Protein AF-A0A2N1J0C0-F1 (afdb_monomer_lite)

InterPro domains:
  IPR017039 Virulence factor BrkB [PF03631] (23-134)
  IPR017039 Virulence factor BrkB [PTHR30213] (8-133)

Radius of gyration: 23.43 Å; chains: 1; bounding box: 57×23×68 Å

Secondary structure (DSSP, 8-state):
-----HHHHHHHHHHHHHHHHHHSTHHHHHHHHHHHHHHHHHHHHHHHHHHHHT-HHHHHHHHHHHHHHHHHH-TT--HHHHHHHHHHHHHHGGGHHHHHHHHHHHHHHHHHHHHHHHHHHTTPPPPPHHHHHH--

Structure (mmCIF, N/CA/C/O backbone):
data_AF-A0A2N1J0C0-F1
#
_entry.id   AF-A0A2N1J0C0-F1
#
loop_
_atom_site.group_PDB
_atom_site.id
_atom_site.type_symbol
_atom_site.label_atom_id
_atom_site.label_alt_id
_atom_site.label_comp_id
_atom_site.label_asym_id
_atom_site.label_entity_id
_atom_site.label_seq_id
_atom_site.pdbx_PDB_ins_code
_atom_site.Cartn_x
_atom_site.Cartn_y
_atom_site.Cartn_z
_atom_site.occupancy
_atom_site.B_iso_or_equiv
_atom_site.auth_seq_id
_atom_site.auth_comp_id
_atom_site.auth_asym_id
_atom_site.auth_atom_id
_atom_site.pdbx_PDB_model_num
ATOM 1 N N . MET A 1 1 ? 37.434 -12.033 -45.448 1.00 45.97 1 MET A N 1
ATOM 2 C CA . MET A 1 1 ? 36.291 -12.234 -44.526 1.00 45.97 1 MET A CA 1
ATOM 3 C C . MET A 1 1 ? 36.831 -12.443 -43.113 1.00 45.97 1 MET A C 1
ATOM 5 O O . MET A 1 1 ? 37.386 -13.498 -42.838 1.00 45.97 1 MET A O 1
ATOM 9 N N . LYS A 1 2 ? 36.781 -11.421 -42.243 1.00 48.22 2 LYS A N 1
ATOM 10 C CA . LYS A 1 2 ? 37.273 -11.523 -40.855 1.00 48.22 2 LYS A CA 1
ATOM 11 C C . LYS A 1 2 ? 36.282 -12.359 -40.043 1.00 48.22 2 LYS A C 1
ATOM 13 O O . LYS A 1 2 ? 35.197 -11.884 -39.726 1.00 48.22 2 LYS A O 1
ATOM 18 N N . LYS A 1 3 ? 36.656 -13.599 -39.731 1.00 57.38 3 LYS A N 1
ATOM 19 C CA . LYS A 1 3 ? 35.940 -14.474 -38.798 1.00 57.38 3 LYS A CA 1
ATOM 20 C C . LYS A 1 3 ? 36.113 -13.860 -37.403 1.00 57.38 3 LYS A C 1
ATOM 22 O O . LYS A 1 3 ? 37.139 -14.071 -36.763 1.00 57.38 3 LYS A O 1
ATOM 27 N N . GLN A 1 4 ? 35.193 -12.982 -36.993 1.00 63.09 4 GLN A N 1
ATOM 28 C CA . GLN A 1 4 ? 35.161 -12.488 -35.614 1.00 63.09 4 GLN A CA 1
ATOM 29 C C . GLN A 1 4 ? 35.083 -13.707 -34.692 1.00 63.09 4 GLN A C 1
ATOM 31 O O . GLN A 1 4 ? 34.309 -14.629 -34.954 1.00 63.09 4 GLN A O 1
ATOM 36 N N . SER A 1 5 ? 35.939 -13.760 -33.669 1.00 68.88 5 SER A N 1
ATOM 37 C CA . SER A 1 5 ? 35.897 -14.852 -32.700 1.00 68.88 5 SER A CA 1
ATOM 38 C C . SER A 1 5 ? 34.516 -14.862 -32.043 1.00 68.88 5 SER A C 1
ATOM 40 O O . SER A 1 5 ? 33.976 -13.802 -31.727 1.00 68.88 5 SER A O 1
ATOM 42 N N . LEU A 1 6 ? 33.935 -16.050 -31.848 1.00 73.75 6 LEU A N 1
ATOM 43 C CA . LEU A 1 6 ? 32.604 -16.204 -31.241 1.00 73.75 6 LEU A CA 1
ATOM 44 C C . LEU A 1 6 ? 32.490 -15.399 -29.933 1.00 73.75 6 LEU A C 1
ATOM 46 O O . LEU A 1 6 ? 31.482 -14.747 -29.691 1.00 73.75 6 LEU A O 1
ATOM 50 N N . VAL A 1 7 ? 33.573 -15.347 -29.153 1.00 78.38 7 VAL A N 1
ATOM 51 C CA . VAL A 1 7 ? 33.693 -14.559 -27.916 1.00 78.38 7 VAL A CA 1
ATOM 52 C C . VAL A 1 7 ? 33.465 -13.057 -28.141 1.00 78.38 7 VAL A C 1
ATOM 54 O O . VAL A 1 7 ? 32.720 -12.437 -27.388 1.00 78.38 7 VAL A O 1
ATOM 57 N N . ALA A 1 8 ? 34.050 -12.464 -29.186 1.00 81.25 8 ALA A N 1
ATOM 58 C CA . ALA A 1 8 ? 33.873 -11.042 -29.488 1.00 81.25 8 ALA A CA 1
ATOM 59 C C . ALA A 1 8 ? 32.436 -10.718 -29.930 1.00 81.25 8 ALA A C 1
ATOM 61 O O . ALA A 1 8 ? 31.921 -9.639 -29.633 1.00 81.25 8 ALA A O 1
ATOM 62 N N . GLN A 1 9 ? 31.773 -11.660 -30.606 1.00 82.94 9 GLN A N 1
ATOM 63 C CA . GLN A 1 9 ? 30.375 -11.521 -31.006 1.00 82.94 9 GLN A CA 1
ATOM 64 C C . GLN A 1 9 ? 29.432 -11.604 -29.797 1.00 82.94 9 GLN A C 1
ATOM 66 O O . GLN A 1 9 ? 28.563 -10.746 -29.655 1.00 82.94 9 GLN A O 1
ATOM 71 N N . TYR A 1 10 ? 29.644 -12.567 -28.893 1.00 84.69 10 TYR A N 1
ATOM 72 C CA . TYR A 1 10 ? 28.886 -12.666 -27.640 1.00 84.69 10 TYR A CA 1
ATOM 73 C C . TYR A 1 10 ? 29.068 -11.429 -26.763 1.00 84.69 10 TYR A C 1
ATOM 75 O O . TYR A 1 10 ? 28.085 -10.885 -26.268 1.00 84.69 10 TYR A O 1
ATOM 83 N N . TYR A 1 11 ? 30.303 -10.942 -26.624 1.00 89.44 11 TYR A N 1
ATOM 84 C CA . TYR A 1 11 ? 30.589 -9.730 -25.861 1.00 89.44 11 TYR A CA 1
ATOM 85 C C . TYR A 1 11 ? 29.853 -8.514 -26.435 1.00 89.44 11 TYR A C 1
ATOM 87 O O . TYR A 1 11 ? 29.195 -7.781 -25.702 1.00 89.44 11 TYR A O 1
ATOM 95 N N . LYS A 1 12 ? 29.880 -8.333 -27.761 1.00 89.06 12 LYS A N 1
ATOM 96 C CA . LYS A 1 12 ? 29.160 -7.238 -28.419 1.00 89.06 12 LYS A CA 1
ATOM 97 C C . LYS A 1 12 ? 27.642 -7.348 -28.237 1.00 89.06 12 LYS A C 1
ATOM 99 O O . LYS A 1 12 ? 27.011 -6.341 -27.932 1.00 89.06 12 LYS A O 1
ATOM 104 N N . SER A 1 13 ? 27.066 -8.544 -28.384 1.00 87.12 13 SER A N 1
ATOM 105 C CA . SER A 1 13 ? 25.637 -8.770 -28.123 1.00 87.12 13 SER A CA 1
ATOM 106 C C . SER A 1 13 ? 25.264 -8.489 -26.671 1.00 87.12 13 SER A C 1
ATOM 108 O O . SER A 1 13 ? 24.225 -7.889 -26.425 1.00 87.12 13 SER A O 1
ATOM 110 N N . PHE A 1 14 ? 26.106 -8.882 -25.715 1.00 89.50 14 PHE A N 1
ATOM 111 C CA . PHE A 1 14 ? 25.869 -8.626 -24.298 1.00 89.50 14 PHE A CA 1
ATOM 112 C C . PHE A 1 14 ? 25.866 -7.125 -23.985 1.00 89.50 14 PHE A C 1
ATOM 114 O O . PHE A 1 14 ? 24.949 -6.639 -23.332 1.00 89.50 14 PHE A O 1
ATOM 121 N N . ILE A 1 15 ? 26.835 -6.372 -24.518 1.00 88.81 15 ILE A N 1
ATOM 122 C CA . ILE A 1 15 ? 26.888 -4.913 -24.356 1.00 88.81 15 ILE A CA 1
ATOM 123 C C . ILE A 1 15 ? 25.680 -4.235 -25.013 1.00 88.81 15 ILE A C 1
ATOM 125 O O . ILE A 1 15 ? 25.085 -3.359 -24.401 1.00 88.81 15 ILE A O 1
ATOM 129 N N . GLN A 1 16 ? 25.265 -4.665 -26.208 1.00 86.88 16 GLN A N 1
ATOM 130 C CA . GLN A 1 16 ? 24.064 -4.130 -26.866 1.00 86.88 16 GLN A CA 1
ATOM 131 C C . GLN A 1 16 ? 22.776 -4.437 -26.094 1.00 86.88 16 GLN A C 1
ATOM 133 O O . GLN A 1 16 ? 21.860 -3.621 -26.089 1.00 86.88 16 GLN A O 1
ATOM 138 N N . LEU A 1 17 ? 22.700 -5.596 -25.439 1.00 85.75 17 LEU A N 1
ATOM 139 C CA . LEU A 1 17 ? 21.556 -5.974 -24.614 1.00 85.75 17 LEU A CA 1
ATOM 140 C C . LEU A 1 17 ? 21.504 -5.151 -23.324 1.00 85.75 17 LEU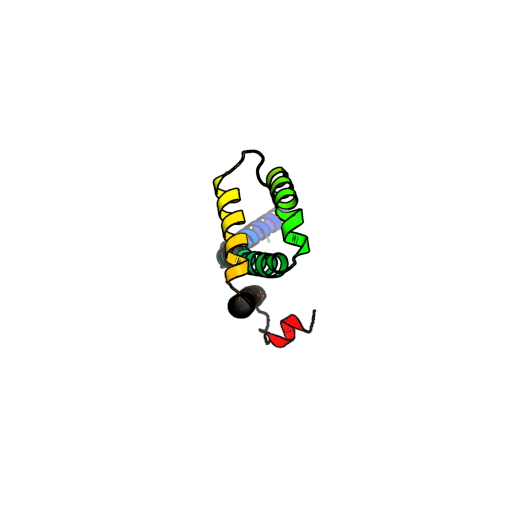 A C 1
ATOM 142 O O . LEU A 1 17 ? 20.432 -4.680 -22.960 1.00 85.75 17 LEU A O 1
ATOM 146 N N . LEU A 1 18 ? 22.649 -4.931 -22.668 1.00 84.88 18 LEU A N 1
ATOM 147 C CA . LEU A 1 18 ? 22.730 -4.030 -21.516 1.00 84.88 18 LEU A CA 1
ATOM 148 C C . LEU A 1 18 ? 22.375 -2.593 -21.899 1.00 84.88 18 LEU A C 1
ATOM 150 O O . LEU A 1 18 ? 21.580 -1.966 -21.207 1.00 84.88 18 LEU A O 1
ATOM 154 N N . ASP A 1 19 ? 22.915 -2.095 -23.010 1.00 82.94 19 ASP A N 1
ATOM 155 C CA . ASP A 1 19 ? 22.616 -0.751 -23.502 1.00 82.94 19 ASP A CA 1
ATOM 156 C C . ASP A 1 19 ? 21.118 -0.623 -23.813 1.00 82.94 19 ASP A C 1
ATOM 158 O O . ASP A 1 19 ? 20.451 0.251 -23.279 1.00 82.94 19 ASP A O 1
ATOM 162 N N . SER A 1 20 ? 20.523 -1.580 -24.532 1.00 79.50 20 SER A N 1
ATOM 163 C CA . SER A 1 20 ? 19.073 -1.606 -24.768 1.00 79.50 20 SER A CA 1
ATOM 164 C C . SER A 1 20 ? 18.244 -1.698 -23.482 1.00 79.50 20 SER A C 1
ATOM 166 O O . SER A 1 20 ? 17.165 -1.126 -23.438 1.00 79.50 20 SER A O 1
ATOM 168 N N . PHE A 1 21 ? 18.704 -2.409 -22.449 1.00 78.25 21 PHE A N 1
ATOM 169 C CA . PHE A 1 21 ? 17.968 -2.566 -21.190 1.00 78.25 21 PHE A CA 1
ATOM 170 C C . PHE A 1 21 ? 17.910 -1.265 -20.376 1.00 78.25 21 PHE A C 1
ATOM 172 O O . PHE A 1 21 ? 16.868 -0.942 -19.801 1.00 78.25 21 PHE A O 1
ATOM 179 N N . PHE A 1 22 ? 19.022 -0.523 -20.326 1.00 78.31 22 PHE A N 1
ATOM 180 C CA . PHE A 1 22 ? 19.125 0.738 -19.583 1.00 78.31 22 PHE A CA 1
ATOM 181 C C . PHE A 1 22 ? 18.664 1.961 -20.378 1.00 78.31 22 PHE A C 1
ATOM 183 O O . PHE A 1 22 ? 18.257 2.947 -19.767 1.00 78.31 22 PHE A O 1
ATOM 190 N N . ASN A 1 23 ? 18.743 1.903 -21.706 1.00 70.44 23 ASN A N 1
ATOM 191 C CA . ASN A 1 23 ? 18.402 3.003 -22.605 1.00 70.44 23 ASN A CA 1
ATOM 192 C C . ASN A 1 23 ? 16.932 2.950 -23.070 1.00 70.44 23 ASN A C 1
ATOM 194 O O . ASN A 1 23 ? 16.436 3.923 -23.632 1.00 70.44 23 ASN A O 1
ATOM 198 N N . ASP A 1 24 ? 16.216 1.848 -22.810 1.00 67.50 24 ASP A N 1
ATOM 199 C CA . ASP A 1 24 ? 14.750 1.852 -22.816 1.00 67.50 24 ASP A CA 1
ATOM 200 C C . ASP A 1 24 ? 14.211 2.491 -21.524 1.00 67.50 24 ASP A C 1
ATOM 202 O O . ASP A 1 24 ? 14.822 2.430 -20.452 1.00 67.50 24 ASP A O 1
ATOM 206 N N . ASP A 1 25 ? 12.983 3.010 -21.592 1.00 74.25 25 ASP A N 1
ATOM 207 C CA . ASP A 1 25 ? 12.210 3.517 -20.446 1.00 74.25 25 ASP A CA 1
ATOM 208 C C . ASP A 1 25 ? 11.962 2.449 -19.345 1.00 74.25 25 ASP A C 1
ATOM 210 O O . ASP A 1 25 ? 11.245 2.690 -18.371 1.00 74.25 25 ASP A O 1
ATOM 214 N N . THR A 1 26 ? 12.536 1.246 -19.459 1.00 74.25 26 THR A N 1
ATOM 215 C CA . THR A 1 26 ? 12.434 0.118 -18.525 1.00 74.25 26 THR A CA 1
ATOM 216 C C . THR A 1 26 ? 12.733 0.520 -17.089 1.00 74.25 26 THR A C 1
ATOM 218 O O . THR A 1 26 ? 11.976 0.159 -16.191 1.00 74.25 26 THR A O 1
ATOM 221 N N . THR A 1 27 ? 13.791 1.302 -16.856 1.00 78.12 27 THR A N 1
ATOM 222 C CA . THR A 1 27 ? 14.151 1.763 -15.503 1.00 78.12 27 THR A CA 1
ATOM 223 C C . THR A 1 27 ? 13.088 2.708 -14.942 1.00 78.12 27 THR A C 1
ATOM 225 O O . THR A 1 27 ? 12.703 2.591 -13.779 1.00 78.12 27 THR A O 1
ATOM 228 N N . TYR A 1 28 ? 12.547 3.598 -15.780 1.00 79.69 28 TYR A N 1
ATOM 229 C CA . TYR A 1 28 ? 11.461 4.504 -15.404 1.00 79.69 28 TYR A CA 1
ATOM 230 C C . TYR A 1 28 ? 10.175 3.733 -15.067 1.00 79.69 28 TYR A C 1
ATOM 232 O O . TYR A 1 28 ? 9.517 4.016 -14.060 1.00 79.69 28 TYR A O 1
ATOM 240 N N . TYR A 1 29 ? 9.840 2.710 -15.856 1.00 76.06 29 TYR A N 1
ATOM 241 C CA . TYR A 1 29 ? 8.695 1.841 -15.597 1.00 76.06 29 TYR A CA 1
ATOM 242 C C . TYR A 1 29 ? 8.876 0.968 -14.353 1.00 76.06 29 TYR A C 1
ATOM 244 O O . TYR A 1 29 ? 7.937 0.843 -13.569 1.00 76.06 29 TYR A O 1
ATOM 252 N N . ALA A 1 30 ? 10.065 0.403 -14.133 1.00 81.00 30 ALA A N 1
ATOM 253 C CA . ALA A 1 30 ? 10.381 -0.388 -12.946 1.00 81.00 30 ALA A CA 1
ATOM 254 C C . ALA A 1 30 ? 10.318 0.466 -11.669 1.00 81.00 30 ALA A C 1
ATOM 256 O O . ALA A 1 30 ? 9.716 0.052 -10.675 1.00 81.00 30 ALA A O 1
ATOM 257 N N . ALA A 1 31 ? 10.870 1.684 -11.710 1.00 83.69 31 ALA A N 1
ATOM 258 C CA . ALA A 1 31 ? 10.782 2.645 -10.615 1.00 83.69 31 ALA A CA 1
ATOM 259 C C . ALA A 1 31 ? 9.324 3.037 -10.328 1.00 83.69 31 ALA A C 1
ATOM 261 O O . ALA A 1 31 ? 8.879 2.968 -9.182 1.00 83.69 31 ALA A O 1
ATOM 262 N N . SER A 1 32 ? 8.557 3.362 -11.374 1.00 79.81 32 SER A N 1
ATOM 263 C CA . SER A 1 32 ? 7.130 3.682 -11.257 1.00 79.81 32 SER A CA 1
ATOM 264 C C . SER A 1 32 ? 6.347 2.516 -10.653 1.00 79.81 32 SER A C 1
ATOM 266 O O . SER A 1 32 ? 5.611 2.708 -9.693 1.00 79.81 32 SER A O 1
ATOM 268 N N . LEU A 1 33 ? 6.535 1.290 -11.147 1.00 77.56 33 LEU A N 1
ATOM 269 C CA . LEU A 1 33 ? 5.830 0.113 -10.636 1.00 77.56 33 LEU A CA 1
ATOM 270 C C . LEU A 1 33 ? 6.177 -0.173 -9.169 1.00 77.56 33 LEU A C 1
ATOM 272 O O . LEU A 1 33 ? 5.287 -0.504 -8.386 1.00 77.56 33 LEU A O 1
ATOM 276 N N . SER A 1 34 ? 7.442 -0.006 -8.782 1.00 84.81 34 SER A N 1
ATOM 277 C CA . SER A 1 34 ? 7.890 -0.173 -7.394 1.00 84.81 34 SER A CA 1
ATOM 278 C C . SER A 1 34 ? 7.235 0.865 -6.481 1.00 84.81 34 SER A C 1
ATOM 280 O O . SER A 1 34 ? 6.679 0.512 -5.442 1.00 84.81 34 SER A O 1
ATOM 282 N N . PHE A 1 35 ? 7.208 2.131 -6.910 1.00 82.94 35 PHE A N 1
ATOM 283 C CA . PHE A 1 35 ? 6.517 3.206 -6.201 1.00 82.94 35 PHE A CA 1
ATOM 284 C C . PHE A 1 35 ? 5.017 2.922 -6.054 1.00 82.94 35 PHE A C 1
ATOM 286 O O . PHE A 1 35 ? 4.484 2.986 -4.949 1.00 82.94 35 PHE A O 1
ATOM 293 N N . PHE A 1 36 ? 4.341 2.532 -7.137 1.00 77.25 36 PHE A N 1
ATOM 294 C CA . PHE A 1 36 ? 2.920 2.190 -7.098 1.00 77.25 36 PHE A CA 1
ATOM 295 C C . PHE A 1 36 ? 2.630 0.962 -6.237 1.00 77.25 36 PHE A C 1
ATOM 297 O O . PHE A 1 36 ? 1.600 0.934 -5.570 1.00 77.25 36 PHE A O 1
ATOM 304 N N . THR A 1 37 ? 3.524 -0.025 -6.198 1.00 80.31 37 THR A N 1
ATOM 305 C CA . THR A 1 37 ? 3.389 -1.192 -5.316 1.00 80.31 37 THR A CA 1
ATOM 306 C C . THR A 1 37 ? 3.451 -0.766 -3.851 1.00 80.31 37 THR A C 1
ATOM 308 O O . THR A 1 37 ? 2.544 -1.087 -3.087 1.00 80.31 37 THR A O 1
ATOM 311 N N . ILE A 1 38 ? 4.457 0.031 -3.471 1.00 83.50 38 ILE A N 1
ATOM 312 C CA . ILE A 1 38 ? 4.591 0.571 -2.109 1.00 83.50 38 ILE A CA 1
ATOM 313 C C . ILE A 1 38 ? 3.366 1.414 -1.740 1.00 83.50 38 ILE A C 1
ATOM 315 O O . ILE A 1 38 ? 2.802 1.256 -0.659 1.00 83.50 38 ILE A O 1
ATOM 319 N N . PHE A 1 39 ? 2.916 2.278 -2.650 1.00 78.12 39 PHE A N 1
ATOM 320 C CA . PHE A 1 39 ? 1.779 3.157 -2.397 1.00 78.12 39 PHE A CA 1
ATOM 321 C C . PHE A 1 39 ? 0.456 2.380 -2.300 1.00 78.12 39 PHE A C 1
ATOM 323 O O . PHE A 1 39 ? -0.382 2.718 -1.471 1.00 78.12 39 PHE A O 1
ATOM 330 N N . SER A 1 40 ? 0.283 1.303 -3.077 1.00 78.12 40 SER A N 1
ATOM 331 C CA . SER A 1 40 ? -0.922 0.453 -3.058 1.00 78.12 40 SER A CA 1
ATOM 332 C C . SER A 1 40 ? -1.024 -0.438 -1.821 1.00 78.12 40 SER A C 1
ATOM 334 O O . SER A 1 40 ? -2.128 -0.810 -1.433 1.00 78.12 40 SER A O 1
ATOM 336 N N . ILE A 1 41 ? 0.095 -0.757 -1.165 1.00 81.56 41 ILE A N 1
ATOM 337 C CA . ILE A 1 41 ? 0.090 -1.494 0.108 1.00 81.56 41 ILE A CA 1
ATOM 338 C C . ILE A 1 41 ? -0.636 -0.694 1.200 1.00 81.56 41 ILE A C 1
ATOM 340 O O . ILE A 1 41 ? -1.347 -1.274 2.019 1.00 81.56 41 ILE A O 1
ATOM 344 N N . LEU A 1 42 ? -0.513 0.636 1.191 1.00 80.50 42 LEU A N 1
ATOM 345 C CA . LEU A 1 42 ? -1.085 1.508 2.215 1.00 80.50 42 LEU A CA 1
ATOM 346 C C . LEU A 1 42 ? -2.623 1.391 2.348 1.00 80.50 42 LEU A C 1
ATOM 348 O O . LEU A 1 42 ? -3.088 1.069 3.444 1.00 80.50 42 LEU A O 1
ATOM 352 N N . PRO A 1 43 ? -3.436 1.591 1.290 1.00 78.81 43 PRO A N 1
ATOM 353 C CA . PRO A 1 43 ? -4.890 1.427 1.370 1.00 78.81 43 PRO A CA 1
ATOM 354 C C . PRO A 1 43 ? -5.316 -0.022 1.643 1.00 78.81 43 PRO A C 1
ATOM 356 O O . PRO A 1 43 ? -6.348 -0.232 2.275 1.00 78.81 43 PRO A O 1
ATOM 359 N N . ILE A 1 44 ? -4.529 -1.021 1.221 1.00 81.12 44 ILE A N 1
ATOM 360 C CA . ILE A 1 44 ? -4.805 -2.438 1.509 1.00 81.12 44 ILE A CA 1
ATOM 361 C C . ILE A 1 44 ? -4.684 -2.710 3.008 1.00 81.12 44 ILE A C 1
ATOM 363 O O . ILE A 1 44 ? -5.609 -3.251 3.613 1.00 81.12 44 ILE A O 1
ATOM 367 N N . ILE A 1 45 ? -3.568 -2.304 3.619 1.00 82.06 45 ILE A N 1
ATOM 368 C CA . ILE A 1 45 ? -3.340 -2.456 5.059 1.00 82.06 45 ILE A CA 1
ATOM 369 C C . ILE A 1 45 ? -4.400 -1.679 5.845 1.00 82.06 45 ILE A C 1
ATOM 371 O O . ILE A 1 45 ? -4.969 -2.216 6.792 1.00 82.06 45 ILE A O 1
ATOM 375 N N . ALA A 1 46 ? -4.720 -0.452 5.427 1.00 80.69 46 ALA A N 1
ATOM 376 C CA . ALA A 1 46 ? -5.758 0.357 6.059 1.00 80.69 46 ALA A CA 1
ATOM 377 C C . ALA A 1 46 ? -7.135 -0.330 6.034 1.00 80.69 46 ALA A C 1
ATOM 379 O O . ALA A 1 46 ? -7.811 -0.373 7.061 1.00 80.69 46 ALA A O 1
ATOM 380 N N . LEU A 1 47 ? -7.539 -0.902 4.893 1.00 83.25 47 LEU A N 1
ATOM 381 C CA . LEU A 1 47 ? -8.802 -1.632 4.758 1.00 83.25 47 LEU A CA 1
ATOM 382 C C . LEU A 1 47 ? -8.818 -2.904 5.618 1.00 83.25 47 LEU A C 1
ATOM 384 O O . LEU A 1 47 ? -9.806 -3.158 6.305 1.00 83.25 47 LEU A O 1
ATOM 388 N N . LEU A 1 48 ? -7.728 -3.678 5.614 1.00 83.25 48 LEU A N 1
ATOM 389 C CA . LEU A 1 48 ? -7.588 -4.873 6.452 1.00 83.25 48 LEU A CA 1
ATOM 390 C C . LEU A 1 48 ? -7.727 -4.527 7.933 1.00 83.25 48 LEU A C 1
ATOM 392 O O . LEU A 1 48 ? -8.508 -5.153 8.644 1.00 83.25 48 LEU A O 1
ATOM 396 N N . ILE A 1 49 ? -7.014 -3.497 8.382 1.00 80.31 49 ILE A N 1
ATOM 397 C CA . ILE A 1 49 ? -7.086 -3.022 9.759 1.00 80.31 49 ILE A CA 1
ATOM 398 C C . ILE A 1 49 ? -8.501 -2.546 10.100 1.00 80.31 49 ILE A C 1
ATOM 400 O O . ILE A 1 49 ? -9.016 -2.901 11.157 1.00 80.31 49 ILE A O 1
ATOM 404 N N . ALA A 1 50 ? -9.146 -1.782 9.214 1.00 81.12 50 ALA A N 1
ATOM 405 C CA . ALA A 1 50 ? -10.506 -1.308 9.437 1.00 81.12 50 ALA A CA 1
ATOM 406 C C . ALA A 1 50 ? -11.473 -2.481 9.640 1.00 81.12 50 ALA A C 1
ATOM 408 O O . ALA A 1 50 ? -12.210 -2.489 10.623 1.00 81.12 50 ALA A O 1
ATOM 409 N N . ILE A 1 51 ? -11.411 -3.508 8.785 1.00 81.00 51 ILE A N 1
ATOM 410 C CA . ILE A 1 51 ? -12.231 -4.722 8.915 1.00 81.00 51 ILE A CA 1
ATOM 411 C C . ILE A 1 51 ? -11.936 -5.427 10.241 1.00 81.00 51 ILE A C 1
ATOM 413 O O . ILE A 1 51 ? -12.849 -5.675 11.025 1.00 81.00 51 ILE A O 1
ATOM 417 N N . ILE A 1 52 ? -10.665 -5.697 10.530 1.00 80.06 52 ILE A N 1
ATOM 418 C CA . ILE A 1 52 ? -10.248 -6.418 11.734 1.00 80.06 52 ILE A CA 1
ATOM 419 C C . ILE A 1 52 ? -10.652 -5.655 13.011 1.00 80.06 52 ILE A C 1
ATOM 421 O O . ILE A 1 52 ? -11.097 -6.268 13.977 1.00 80.06 52 ILE A O 1
ATOM 425 N N . SER A 1 53 ? -10.589 -4.320 13.007 1.00 77.31 53 SER A N 1
ATOM 426 C CA . SER A 1 53 ? -10.967 -3.478 14.152 1.00 77.31 53 SER A CA 1
ATOM 427 C C . SER A 1 53 ? -12.456 -3.541 14.512 1.00 77.31 53 SER A C 1
ATOM 429 O O . SER A 1 53 ? -12.816 -3.243 15.651 1.00 77.31 53 SER A O 1
ATOM 431 N N . THR A 1 54 ? -13.314 -3.946 13.565 1.00 77.81 54 THR A N 1
ATOM 432 C CA . THR A 1 54 ? -14.749 -4.161 13.818 1.00 77.81 54 THR A CA 1
ATOM 433 C C . THR A 1 54 ? -15.043 -5.501 14.494 1.00 77.81 54 THR A C 1
ATOM 435 O O . THR A 1 54 ? -16.144 -5.696 15.001 1.00 77.81 54 THR A O 1
ATOM 438 N N . MET A 1 55 ? -14.077 -6.424 14.537 1.00 80.81 55 MET A N 1
ATOM 439 C CA . MET A 1 55 ? -14.234 -7.714 15.204 1.00 80.81 55 MET A CA 1
ATOM 440 C C . MET A 1 55 ? -13.979 -7.556 16.708 1.00 80.81 55 MET A C 1
ATOM 442 O O . MET A 1 55 ? -12.863 -7.243 17.118 1.00 80.81 55 MET A O 1
ATOM 446 N N . GLU A 1 56 ? -14.981 -7.835 17.546 1.00 77.12 56 GLU A N 1
ATOM 447 C CA . GLU A 1 56 ? -14.864 -7.728 19.014 1.00 77.12 56 GLU A CA 1
ATOM 448 C C . GLU A 1 56 ? -13.704 -8.563 19.574 1.00 77.12 56 GLU A C 1
ATOM 450 O O . GLU A 1 56 ? -12.956 -8.104 20.434 1.00 77.12 56 GLU A O 1
ATOM 455 N N . VAL A 1 57 ? -13.495 -9.759 19.013 1.00 79.06 57 VAL A N 1
ATOM 456 C CA . VAL A 1 57 ? -12.405 -10.673 19.389 1.00 79.06 57 VAL A CA 1
ATOM 457 C C . VAL A 1 57 ? -11.037 -10.001 19.248 1.00 79.06 57 VAL A C 1
ATOM 459 O O . VAL A 1 57 ? -10.167 -10.199 20.091 1.00 79.06 57 VAL A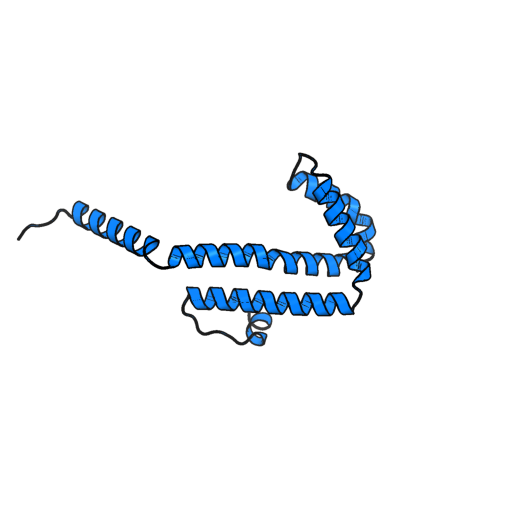 O 1
ATOM 462 N N . PHE A 1 58 ? -10.833 -9.172 18.222 1.00 77.06 58 PHE A N 1
ATOM 463 C CA . PHE A 1 58 ? -9.531 -8.564 17.957 1.00 77.06 58 PHE A CA 1
ATOM 464 C C . PHE A 1 58 ? -9.109 -7.565 19.039 1.00 77.06 58 PHE A C 1
ATOM 466 O O . PHE A 1 58 ? -7.920 -7.453 19.323 1.00 77.06 58 PHE A O 1
ATOM 473 N N . GLN A 1 59 ? -10.061 -6.897 19.696 1.00 73.56 59 GLN A N 1
ATOM 474 C CA . GLN A 1 59 ? -9.769 -5.937 20.765 1.00 73.56 59 GLN A CA 1
ATOM 475 C C . GLN A 1 59 ? -9.024 -6.598 21.935 1.00 73.56 59 GLN A C 1
ATOM 477 O O . GLN A 1 59 ? -8.107 -6.004 22.494 1.00 73.56 59 GLN A O 1
ATOM 482 N N . SER A 1 60 ? -9.348 -7.855 22.258 1.00 77.94 60 SER A N 1
ATOM 483 C CA . SER A 1 60 ? -8.672 -8.617 23.319 1.00 77.94 60 SER A CA 1
ATOM 484 C C . SER A 1 60 ? -7.277 -9.123 22.931 1.00 77.94 60 SER A C 1
ATOM 486 O O . SER A 1 60 ? -6.455 -9.362 23.812 1.00 77.94 60 SER A O 1
ATOM 488 N N . TYR A 1 61 ? -6.988 -9.278 21.635 1.00 81.38 61 TYR A N 1
ATOM 489 C CA . TYR A 1 61 ? -5.690 -9.756 21.130 1.00 81.38 61 TYR A CA 1
ATOM 490 C C . TYR A 1 61 ? -4.798 -8.639 20.581 1.00 81.38 61 TYR A C 1
ATOM 492 O O . TYR A 1 61 ? -3.673 -8.906 20.167 1.00 81.38 61 TYR A O 1
ATOM 500 N N . LEU A 1 62 ? -5.272 -7.394 20.581 1.00 77.62 62 LEU A N 1
ATOM 501 C CA . LEU A 1 62 ? -4.601 -6.257 19.959 1.00 77.62 62 LEU A CA 1
ATOM 502 C C . LEU A 1 62 ? -3.225 -5.994 20.586 1.00 77.62 62 LEU A C 1
ATOM 504 O O . LEU A 1 62 ? -2.239 -5.843 19.868 1.00 77.62 62 LEU A O 1
ATOM 508 N N . ASP A 1 63 ? -3.134 -6.003 21.918 1.00 77.19 63 ASP A N 1
ATOM 509 C CA . ASP A 1 63 ? -1.863 -5.781 22.616 1.00 77.19 63 ASP A CA 1
ATOM 510 C C . ASP A 1 63 ? -0.854 -6.909 22.356 1.00 77.19 63 ASP A C 1
ATOM 512 O O . ASP A 1 63 ? 0.330 -6.634 22.165 1.00 77.19 63 ASP A O 1
ATOM 516 N N . ILE A 1 64 ? -1.327 -8.157 22.253 1.00 80.62 64 ILE A N 1
ATOM 517 C CA . ILE A 1 64 ? -0.505 -9.322 21.887 1.00 80.62 64 ILE A CA 1
ATOM 518 C C . ILE A 1 64 ? -0.047 -9.209 20.427 1.00 80.62 64 ILE A C 1
ATOM 520 O O . ILE A 1 64 ? 1.107 -9.480 20.103 1.00 80.62 64 ILE A O 1
ATOM 524 N N . PHE A 1 65 ? -0.937 -8.815 19.518 1.00 78.88 65 PHE A N 1
ATOM 525 C CA . PHE A 1 65 ? -0.604 -8.631 18.109 1.00 78.88 65 PHE A CA 1
ATOM 526 C C . PHE A 1 65 ? 0.452 -7.539 17.932 1.00 78.88 65 PHE A C 1
ATOM 528 O O . PHE A 1 65 ? 1.439 -7.757 17.233 1.00 78.88 65 PHE A O 1
ATOM 535 N N . ILE A 1 66 ? 0.272 -6.397 18.603 1.00 74.19 66 ILE A N 1
ATOM 536 C CA . ILE A 1 66 ? 1.243 -5.306 18.614 1.00 74.19 66 ILE A CA 1
ATOM 537 C C . ILE A 1 66 ? 2.581 -5.834 19.128 1.00 74.19 66 ILE A C 1
ATOM 539 O O . ILE A 1 66 ? 3.544 -5.787 18.371 1.00 74.19 66 ILE A O 1
ATOM 543 N N . SER A 1 67 ? 2.661 -6.416 20.330 1.00 75.12 67 SER A N 1
ATOM 544 C CA . SER A 1 67 ? 3.950 -6.880 20.868 1.00 75.12 67 SER A CA 1
ATOM 545 C C . SER A 1 67 ? 4.693 -7.817 19.901 1.00 75.12 67 SER A C 1
ATOM 547 O O . SER A 1 67 ? 5.863 -7.590 19.618 1.00 75.12 67 SER A O 1
ATOM 549 N N . ASN A 1 68 ? 3.990 -8.777 19.285 1.00 75.25 68 ASN A N 1
ATOM 550 C CA . ASN A 1 68 ? 4.588 -9.721 18.333 1.00 75.25 68 ASN A CA 1
ATOM 551 C C . ASN A 1 68 ? 5.030 -9.079 17.005 1.00 75.25 68 ASN A C 1
ATOM 553 O O . ASN A 1 68 ? 6.096 -9.407 16.488 1.00 75.25 68 ASN A O 1
ATOM 557 N N . ILE A 1 69 ? 4.233 -8.176 16.418 1.00 73.12 69 ILE A N 1
ATOM 558 C CA . ILE A 1 69 ? 4.620 -7.504 15.165 1.00 73.12 69 ILE A CA 1
ATOM 559 C C . ILE A 1 69 ? 5.816 -6.573 15.384 1.00 73.12 69 ILE A C 1
ATOM 561 O O . ILE A 1 69 ? 6.653 -6.422 14.493 1.00 73.12 69 ILE A O 1
ATOM 565 N N . PHE A 1 70 ? 5.922 -5.983 16.577 1.00 67.12 70 PHE A N 1
ATOM 566 C CA . PHE A 1 70 ? 7.051 -5.146 16.968 1.00 67.12 70 PHE A CA 1
ATOM 567 C C . PHE A 1 70 ? 8.339 -5.949 17.133 1.00 67.12 70 PHE A C 1
ATOM 569 O O . PHE A 1 70 ? 9.374 -5.519 16.620 1.00 67.12 70 PHE A O 1
ATOM 576 N N . ASP A 1 71 ? 8.258 -7.131 17.747 1.00 68.56 71 ASP A N 1
ATOM 577 C CA . ASP A 1 71 ? 9.400 -8.037 17.891 1.00 68.56 71 ASP A CA 1
ATOM 578 C C . ASP A 1 71 ? 9.969 -8.478 16.527 1.00 68.56 71 ASP A C 1
ATOM 580 O O . ASP A 1 71 ? 11.173 -8.700 16.397 1.00 68.56 71 ASP A O 1
ATOM 584 N N . ILE A 1 72 ? 9.125 -8.550 15.489 1.00 66.00 72 ILE A N 1
ATOM 585 C CA . ILE A 1 72 ? 9.515 -8.957 14.128 1.00 66.00 72 ILE A CA 1
ATOM 586 C C . ILE A 1 72 ? 10.024 -7.779 13.280 1.00 66.00 72 ILE A C 1
ATOM 588 O O . ILE A 1 72 ? 10.993 -7.935 12.537 1.00 66.00 72 ILE A O 1
ATOM 592 N N . LEU A 1 73 ? 9.364 -6.615 13.329 1.00 66.69 73 LEU A N 1
ATOM 593 C CA . LEU A 1 73 ? 9.642 -5.510 12.401 1.00 66.69 73 LEU A CA 1
ATOM 594 C C . LEU A 1 73 ? 10.785 -4.598 12.849 1.00 66.69 73 LEU A C 1
ATOM 596 O O . LEU A 1 73 ? 11.521 -4.093 12.001 1.00 66.69 73 LEU A O 1
ATOM 600 N N . ASN A 1 74 ? 10.910 -4.322 14.150 1.00 59.88 74 ASN A N 1
ATOM 601 C CA . ASN A 1 74 ? 11.936 -3.414 14.651 1.00 59.88 74 ASN A CA 1
ATOM 602 C C . ASN A 1 74 ? 12.186 -3.611 16.162 1.00 59.88 74 ASN A C 1
ATOM 604 O O . ASN A 1 74 ? 11.483 -2.999 16.974 1.00 59.88 74 ASN A O 1
ATOM 608 N N . PRO A 1 75 ? 13.233 -4.361 16.557 1.00 60.53 75 PRO A N 1
ATOM 609 C CA . PRO A 1 75 ? 13.580 -4.552 17.967 1.00 60.53 75 PRO A CA 1
ATOM 610 C C . PRO A 1 75 ? 14.037 -3.259 18.671 1.00 60.53 75 PRO A C 1
ATOM 612 O O . PRO A 1 75 ? 14.192 -3.246 19.886 1.00 60.53 75 PRO A O 1
ATOM 615 N N . THR A 1 76 ? 14.247 -2.149 17.950 1.00 61.44 76 THR A N 1
ATOM 616 C CA . THR A 1 76 ? 14.730 -0.869 18.504 1.00 61.44 76 THR A CA 1
ATOM 617 C C . THR A 1 76 ? 13.608 0.047 19.033 1.00 61.44 76 THR A C 1
ATOM 619 O O . THR A 1 76 ? 13.834 1.232 19.241 1.00 61.44 76 THR A O 1
ATOM 622 N N . HIS A 1 77 ? 12.399 -0.470 19.281 1.00 59.19 77 HIS A N 1
ATOM 623 C CA . HIS A 1 77 ? 11.298 0.254 19.944 1.00 59.19 77 HIS A CA 1
ATOM 624 C C . HIS A 1 77 ? 11.020 1.664 19.379 1.00 59.19 77 HIS A C 1
ATOM 626 O O . HIS A 1 77 ? 11.132 2.670 20.083 1.00 59.19 77 HIS A O 1
ATOM 632 N N . SER A 1 78 ? 10.610 1.783 18.109 1.00 65.94 78 SER A N 1
ATOM 633 C CA . SER A 1 78 ? 10.064 3.064 17.637 1.00 65.94 78 SER A CA 1
ATOM 634 C C . SER A 1 78 ? 8.678 3.286 18.251 1.00 65.94 78 SER A C 1
ATOM 636 O O . SER A 1 78 ? 7.656 2.909 17.676 1.00 65.94 78 SER A O 1
ATOM 638 N N . GLN A 1 79 ? 8.646 3.907 19.434 1.00 71.94 79 GLN A N 1
ATOM 639 C CA . GLN A 1 79 ? 7.418 4.284 20.144 1.00 71.94 79 GLN A CA 1
ATOM 640 C C . GLN A 1 79 ? 6.459 5.074 19.235 1.00 71.94 79 GLN A C 1
ATOM 642 O O . GLN A 1 79 ? 5.246 4.957 19.357 1.00 71.94 79 GLN A O 1
ATOM 647 N N . VAL A 1 80 ? 7.005 5.830 18.275 1.00 78.12 80 VAL A N 1
ATOM 648 C CA . VAL A 1 80 ? 6.252 6.595 17.272 1.00 78.12 80 VAL A CA 1
ATOM 649 C C . VAL A 1 80 ? 5.375 5.691 16.406 1.00 78.12 80 VAL A C 1
ATOM 651 O O . VAL A 1 80 ? 4.203 6.002 16.207 1.00 78.12 80 VAL A O 1
ATOM 654 N N . PHE A 1 81 ? 5.903 4.563 15.918 1.00 77.12 81 PHE A N 1
ATOM 655 C CA . PHE A 1 81 ? 5.110 3.622 15.124 1.00 77.12 81 PHE A CA 1
ATOM 656 C C . PHE A 1 81 ? 4.028 2.954 15.983 1.00 77.12 81 PHE A C 1
ATOM 658 O O . PHE A 1 81 ? 2.896 2.828 15.522 1.00 77.12 81 PHE A O 1
ATOM 665 N N . VAL A 1 82 ? 4.334 2.598 17.243 1.00 76.19 82 VAL A N 1
ATOM 666 C CA . VAL A 1 82 ? 3.350 2.004 18.178 1.00 76.19 82 VAL A CA 1
ATOM 667 C C . VAL A 1 82 ? 2.178 2.953 18.366 1.00 76.19 82 VAL A C 1
ATOM 669 O O . VAL A 1 82 ? 1.028 2.553 18.201 1.00 76.19 82 VAL A O 1
ATOM 672 N N . THR A 1 83 ? 2.474 4.208 18.697 1.00 80.38 83 THR A N 1
ATOM 673 C CA . THR A 1 83 ? 1.457 5.226 18.944 1.00 80.38 83 THR A CA 1
ATOM 674 C C . THR A 1 83 ? 0.642 5.487 17.684 1.00 80.38 83 THR A C 1
ATOM 676 O O . THR A 1 83 ? -0.577 5.392 17.739 1.00 80.38 83 THR A O 1
ATOM 679 N N . ALA A 1 84 ? 1.285 5.685 16.526 1.00 82.31 84 ALA A N 1
ATOM 680 C CA . ALA A 1 84 ? 0.579 5.901 15.263 1.00 82.31 84 ALA A CA 1
ATOM 681 C C . ALA A 1 84 ? -0.331 4.719 14.883 1.00 82.31 84 ALA A C 1
ATOM 683 O O . ALA A 1 84 ? -1.454 4.920 14.423 1.00 82.31 84 ALA A O 1
ATOM 684 N N . PHE A 1 85 ? 0.129 3.484 15.098 1.00 79.69 85 PHE A N 1
ATOM 685 C CA . PHE A 1 85 ? -0.663 2.289 14.828 1.00 79.69 85 PHE A CA 1
AT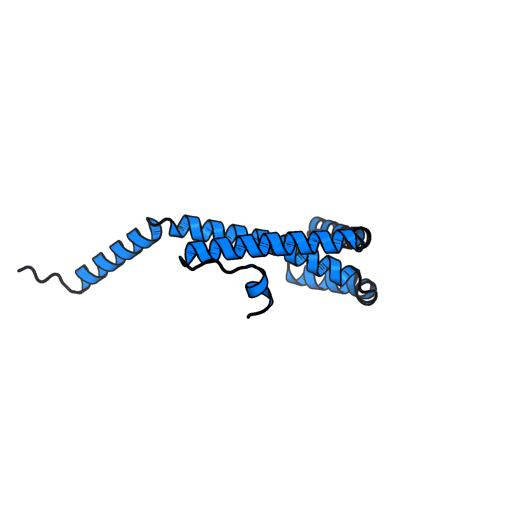OM 686 C C . PHE A 1 85 ? -1.846 2.164 15.797 1.00 79.69 85 PHE A C 1
ATOM 688 O O . PHE A 1 85 ? -2.977 1.965 15.355 1.00 79.69 85 PHE A O 1
ATOM 695 N N . LYS A 1 86 ? -1.623 2.348 17.108 1.00 79.56 86 LYS A N 1
ATOM 696 C CA . LYS A 1 86 ? -2.696 2.352 18.120 1.00 79.56 86 LYS A CA 1
ATOM 697 C C . LYS A 1 86 ? -3.733 3.442 17.835 1.00 79.56 8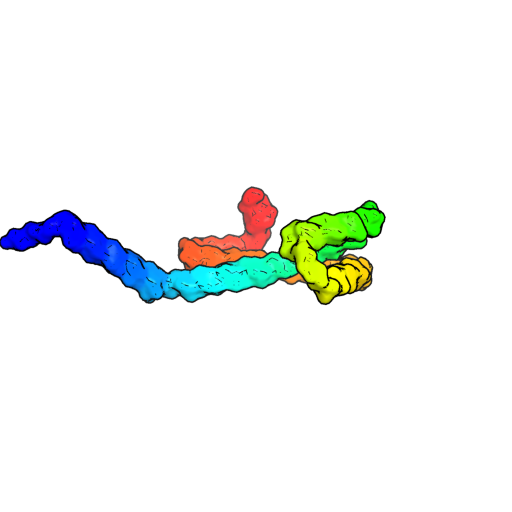6 LYS A C 1
ATOM 699 O O . LYS A 1 86 ? -4.932 3.165 17.884 1.00 79.56 86 LYS A O 1
ATOM 704 N N . ASP A 1 87 ? -3.290 4.640 17.462 1.00 84.00 87 ASP A N 1
ATOM 705 C CA . ASP A 1 87 ? -4.159 5.754 17.080 1.00 84.00 87 ASP A CA 1
ATOM 706 C C . ASP A 1 87 ? -4.966 5.437 15.821 1.00 84.00 87 ASP A C 1
ATOM 708 O O . ASP A 1 87 ? -6.155 5.755 15.750 1.00 84.00 87 ASP A O 1
ATOM 712 N N . PHE A 1 88 ? -4.359 4.775 14.834 1.00 80.62 88 PHE A N 1
ATOM 713 C CA . PHE A 1 88 ? -5.071 4.340 13.641 1.00 80.62 88 PHE A CA 1
ATOM 714 C C . PHE A 1 88 ? -6.184 3.347 13.993 1.00 80.62 88 PHE A C 1
ATOM 716 O O . PHE A 1 88 ? -7.317 3.554 13.568 1.00 80.62 88 PHE A O 1
ATOM 723 N N . ILE A 1 89 ? -5.922 2.326 14.821 1.00 80.19 89 ILE A N 1
ATOM 724 C CA . ILE A 1 89 ? -6.951 1.355 15.246 1.00 80.19 89 ILE A CA 1
ATOM 725 C C . ILE A 1 89 ? -8.075 2.041 16.031 1.00 80.19 89 ILE A C 1
ATOM 727 O O . ILE A 1 89 ? -9.256 1.862 15.728 1.00 80.19 89 ILE A O 1
ATOM 731 N N . SER A 1 90 ? -7.704 2.870 17.009 1.00 80.75 90 SER A N 1
ATOM 732 C CA . SER A 1 90 ? -8.631 3.664 17.822 1.00 80.75 90 SER A CA 1
ATOM 733 C C . SER A 1 90 ? -9.562 4.510 16.951 1.00 80.75 90 SER A C 1
ATOM 735 O O . SER A 1 90 ? -10.778 4.516 17.150 1.00 80.75 90 SER A O 1
ATOM 737 N N . ASN A 1 91 ? -9.023 5.173 15.926 1.00 81.06 91 ASN A N 1
ATOM 738 C CA . ASN A 1 91 ? -9.819 5.984 15.010 1.00 81.06 91 ASN A CA 1
ATOM 739 C C . ASN A 1 91 ? -10.536 5.164 13.925 1.00 81.06 91 ASN A C 1
ATOM 741 O O . ASN A 1 91 ? -11.552 5.622 13.407 1.00 81.06 91 ASN A O 1
ATOM 745 N N . SER A 1 92 ? -10.081 3.948 13.617 1.00 77.25 92 SER A N 1
ATOM 746 C CA . SER A 1 92 ? -10.729 3.048 12.648 1.00 77.25 92 SER A CA 1
ATOM 747 C C . SER A 1 92 ? -12.140 2.665 13.084 1.00 77.25 92 SER A C 1
ATOM 749 O O . SER A 1 92 ? -13.052 2.633 12.264 1.00 77.25 92 SER A O 1
ATOM 751 N N . THR A 1 93 ? -12.363 2.480 14.387 1.00 70.31 93 THR A N 1
ATOM 752 C CA . THR A 1 93 ? -13.712 2.231 14.926 1.00 70.31 93 THR A CA 1
ATOM 753 C C . THR A 1 93 ? -14.667 3.415 14.703 1.00 70.31 93 THR A C 1
ATOM 755 O O . THR A 1 93 ? -15.868 3.218 14.525 1.00 70.31 93 THR A O 1
ATOM 758 N N . LYS A 1 94 ? -14.137 4.647 14.626 1.00 76.00 94 LYS A N 1
ATOM 759 C CA . LYS A 1 94 ? -14.911 5.877 14.378 1.00 76.00 94 LYS A CA 1
ATOM 760 C C . LYS A 1 94 ? -15.254 6.095 12.905 1.00 76.00 94 LYS A C 1
ATOM 762 O O . LYS A 1 94 ? -16.154 6.880 12.619 1.00 76.00 94 LYS A O 1
ATOM 767 N N . LEU A 1 95 ? -14.566 5.427 11.971 1.00 72.81 95 LEU A N 1
ATOM 768 C CA . LEU A 1 95 ? -14.879 5.519 10.537 1.00 72.81 95 LEU A CA 1
ATOM 769 C C . LEU A 1 95 ? -16.304 5.021 10.233 1.00 72.81 95 LEU A C 1
ATOM 771 O O . LEU A 1 95 ? -16.924 5.483 9.272 1.00 72.81 95 LEU A O 1
ATOM 775 N N . GLY A 1 96 ? -16.824 4.095 11.048 1.00 78.50 96 GLY A N 1
ATOM 776 C CA . GLY A 1 96 ? -18.140 3.490 10.864 1.00 78.50 96 GLY A CA 1
ATOM 777 C C . GLY A 1 96 ? -18.310 2.830 9.489 1.00 78.50 96 GLY A C 1
ATOM 778 O O . GLY A 1 96 ? -17.362 2.646 8.723 1.00 78.50 96 GLY A O 1
ATOM 779 N N . TYR A 1 97 ? -19.553 2.495 9.137 1.00 81.19 97 TYR A N 1
ATOM 780 C CA . TYR A 1 97 ? -19.858 1.867 7.846 1.00 81.19 97 TYR A CA 1
ATOM 781 C C . TYR A 1 97 ? -19.515 2.760 6.644 1.00 81.19 97 TYR A C 1
ATOM 783 O O . TYR A 1 97 ? -19.051 2.262 5.620 1.00 81.19 97 TYR A O 1
ATOM 791 N N . ILE A 1 98 ? -19.693 4.080 6.769 1.00 84.88 98 ILE A N 1
ATOM 792 C CA . ILE A 1 98 ? -19.410 5.037 5.687 1.00 84.88 98 ILE A CA 1
ATOM 793 C C . ILE A 1 98 ? -17.912 5.055 5.359 1.00 84.88 98 ILE A C 1
ATOM 795 O O . ILE A 1 98 ? -17.538 5.012 4.186 1.00 84.88 98 ILE A O 1
ATOM 799 N N . GLY A 1 99 ? -17.047 5.068 6.376 1.00 81.50 99 GLY A N 1
ATOM 800 C CA . GLY A 1 99 ? -15.601 5.045 6.181 1.00 81.50 99 GLY A CA 1
ATOM 801 C C . GLY A 1 99 ? -15.106 3.736 5.567 1.00 81.50 99 GLY A C 1
ATOM 802 O O . GLY A 1 99 ? -14.228 3.772 4.710 1.00 81.50 99 GLY A O 1
ATOM 803 N N . ILE A 1 100 ? -15.706 2.595 5.922 1.00 81.75 100 ILE A N 1
ATOM 804 C CA . ILE A 1 100 ? -15.390 1.301 5.294 1.00 81.75 100 ILE A CA 1
ATOM 805 C C . ILE A 1 100 ? -15.754 1.316 3.804 1.00 81.75 100 ILE A C 1
ATOM 807 O O . ILE A 1 100 ? -14.937 0.921 2.975 1.00 81.75 100 ILE A O 1
ATOM 811 N N . VAL A 1 101 ? -16.940 1.821 3.442 1.00 87.12 101 VAL A N 1
ATOM 812 C CA . VAL A 1 101 ? -17.354 1.950 2.032 1.00 87.12 101 VAL A CA 1
ATOM 813 C C . VAL A 1 101 ? -16.402 2.867 1.261 1.00 87.12 101 VAL A C 1
ATOM 815 O O . VAL A 1 101 ? -15.990 2.535 0.148 1.00 87.12 101 VAL A O 1
ATOM 818 N N . TYR A 1 102 ? -16.001 3.992 1.857 1.00 85.69 102 TYR A N 1
ATOM 819 C CA . TYR A 1 102 ? -15.028 4.899 1.250 1.00 85.69 102 TYR A CA 1
ATOM 820 C C . TYR A 1 102 ? -13.651 4.240 1.071 1.00 85.69 102 TYR A C 1
ATOM 822 O O . TYR A 1 102 ? -13.070 4.318 -0.009 1.00 85.69 102 TYR A O 1
ATOM 830 N N . MET A 1 103 ? -13.145 3.535 2.085 1.00 83.88 103 MET A N 1
ATOM 831 C CA . MET A 1 103 ? -11.879 2.798 1.992 1.00 83.88 103 MET A CA 1
ATOM 832 C C . MET A 1 103 ? -11.931 1.704 0.927 1.00 83.88 103 MET A C 1
ATOM 834 O O . MET A 1 103 ? -10.972 1.526 0.180 1.00 83.88 103 MET A O 1
ATOM 838 N N . PHE A 1 104 ? -13.061 1.010 0.802 1.00 85.50 104 PHE A N 1
ATOM 839 C CA . PHE A 1 104 ? -13.272 0.020 -0.248 1.00 85.50 104 PHE A CA 1
ATOM 840 C C . PHE A 1 104 ? -13.241 0.655 -1.646 1.00 85.50 104 PHE A C 1
ATOM 842 O O . PHE A 1 104 ? -12.598 0.133 -2.557 1.00 85.50 104 PHE A O 1
ATOM 849 N N . PHE A 1 105 ? -13.863 1.825 -1.812 1.00 88.06 105 PHE A N 1
ATOM 850 C CA . PHE A 1 105 ? -13.780 2.601 -3.049 1.00 88.06 105 PHE A CA 1
ATOM 851 C C . PHE A 1 105 ? -12.335 3.016 -3.378 1.00 88.06 105 PHE A C 1
ATOM 853 O O . PHE A 1 105 ? -11.882 2.820 -4.508 1.00 88.06 105 PHE A O 1
ATOM 860 N N . VAL A 1 106 ? -11.592 3.536 -2.395 1.00 85.62 106 VAL A N 1
ATOM 861 C CA . VAL A 1 106 ? -10.174 3.900 -2.555 1.00 85.62 106 VAL A CA 1
ATOM 862 C C . VAL A 1 106 ? -9.348 2.675 -2.949 1.00 85.62 106 VAL A C 1
ATOM 864 O O . VAL A 1 106 ? -8.579 2.743 -3.906 1.00 85.62 106 VAL A O 1
ATOM 867 N N . PHE A 1 107 ? -9.550 1.536 -2.287 1.00 84.56 107 PHE A N 1
ATOM 868 C CA . PHE A 1 107 ? -8.891 0.275 -2.625 1.00 84.56 107 PHE A CA 1
ATOM 869 C C . PHE A 1 107 ? -9.132 -0.134 -4.089 1.00 84.56 107 PHE A C 1
ATOM 871 O O . PHE A 1 107 ? -8.175 -0.436 -4.805 1.00 84.56 107 PHE A O 1
ATOM 878 N N . ILE A 1 108 ? -10.375 -0.059 -4.580 1.00 85.44 108 ILE A N 1
ATOM 879 C CA . ILE A 1 108 ? -10.694 -0.329 -5.994 1.00 85.44 108 ILE A CA 1
ATOM 880 C C . ILE A 1 108 ? -9.957 0.643 -6.925 1.00 85.44 108 ILE A C 1
ATOM 882 O O . ILE A 1 108 ? -9.436 0.232 -7.967 1.00 85.44 108 ILE A O 1
ATOM 886 N N . MET A 1 109 ? -9.908 1.931 -6.572 1.00 84.56 109 MET A N 1
ATOM 887 C CA . MET A 1 109 ? -9.231 2.952 -7.375 1.00 84.56 109 MET A CA 1
ATOM 888 C C . MET A 1 109 ? -7.728 2.673 -7.495 1.00 84.56 109 MET A C 1
ATOM 890 O O . MET A 1 109 ? -7.194 2.715 -8.601 1.00 84.56 109 MET A O 1
ATOM 894 N N . PHE A 1 110 ? -7.079 2.299 -6.393 1.00 81.44 110 PHE A N 1
ATOM 895 C CA . PHE A 1 110 ? -5.674 1.896 -6.379 1.00 81.44 110 PHE A CA 1
ATOM 896 C C . PHE A 1 110 ? -5.407 0.647 -7.215 1.00 81.44 110 PHE A C 1
ATOM 898 O O . PHE A 1 110 ? -4.469 0.614 -8.011 1.00 81.44 110 PHE A O 1
ATOM 905 N N . PHE A 1 111 ? -6.259 -0.370 -7.088 1.00 79.25 111 PHE A N 1
ATOM 906 C CA . PHE A 1 111 ? -6.109 -1.607 -7.847 1.00 79.25 111 PHE A CA 1
ATOM 907 C C . PHE A 1 111 ? -6.228 -1.370 -9.363 1.00 79.25 111 PHE A C 1
ATOM 909 O O . PHE A 1 111 ? -5.467 -1.924 -10.156 1.00 79.25 111 PHE A O 1
ATOM 916 N N . LYS A 1 112 ? -7.126 -0.466 -9.773 1.00 82.38 112 LYS A N 1
ATOM 917 C CA . LYS A 1 112 ? -7.272 -0.025 -11.169 1.00 82.38 112 LYS A CA 1
ATOM 918 C C . LYS A 1 112 ? -6.010 0.667 -11.702 1.00 82.38 112 LYS A C 1
ATOM 920 O O . LYS A 1 112 ? -5.678 0.499 -12.881 1.00 82.38 112 LYS A O 1
ATOM 925 N N . ASP A 1 113 ? -5.340 1.466 -10.878 1.00 80.44 113 ASP A N 1
ATOM 926 C CA . ASP A 1 113 ? -4.111 2.15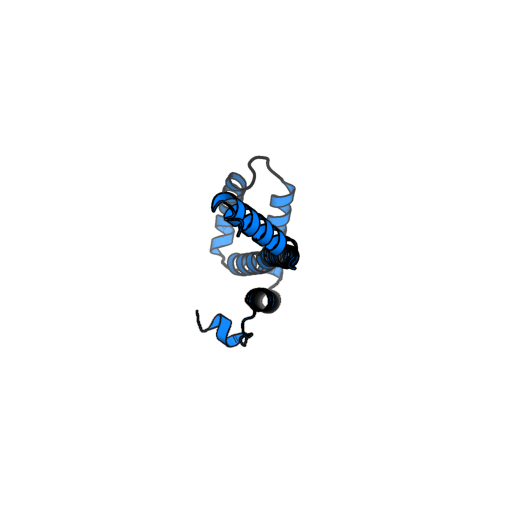9 -11.271 1.00 80.44 113 ASP A CA 1
ATOM 927 C C . ASP A 1 113 ? -2.934 1.178 -11.369 1.00 80.44 113 ASP A C 1
ATOM 929 O O . ASP A 1 113 ? -2.194 1.208 -12.354 1.00 80.44 113 ASP A O 1
ATOM 933 N N . TYR A 1 114 ? -2.835 0.225 -10.438 1.00 78.75 114 TYR A N 1
ATOM 934 C CA . TYR A 1 114 ? -1.884 -0.887 -10.510 1.00 78.75 114 TYR A CA 1
ATOM 935 C C . TYR A 1 114 ? -2.040 -1.697 -11.809 1.00 78.75 114 TYR A C 1
ATOM 937 O O . TYR A 1 114 ? -1.070 -1.897 -12.545 1.00 78.75 114 TYR A O 1
ATOM 945 N N . GLU A 1 115 ? -3.272 -2.089 -12.154 1.00 79.75 115 GLU A N 1
ATOM 946 C CA . GLU A 1 115 ? -3.562 -2.821 -13.393 1.00 79.75 115 GLU A CA 1
ATOM 947 C C . GLU A 1 115 ? -3.182 -2.008 -14.639 1.00 79.75 115 GLU A C 1
ATOM 949 O O . GLU A 1 115 ? -2.636 -2.541 -15.607 1.00 79.75 115 GLU A O 1
ATOM 954 N N . TYR A 1 116 ? -3.455 -0.700 -14.631 1.00 80.38 116 TYR A N 1
ATOM 955 C CA . TYR A 1 116 ? -3.078 0.189 -15.727 1.00 80.38 116 TYR A CA 1
ATOM 956 C C . TYR A 1 116 ? -1.567 0.176 -15.971 1.00 80.38 116 TYR A C 1
ATOM 958 O O . TYR A 1 116 ? -1.137 0.069 -17.120 1.00 80.38 116 TYR A O 1
ATOM 966 N N . ILE A 1 117 ? -0.764 0.231 -14.910 1.00 75.88 117 ILE A N 1
ATOM 967 C CA . ILE A 1 117 ? 0.697 0.249 -15.019 1.00 75.88 117 ILE A CA 1
ATOM 968 C C . ILE A 1 117 ? 1.217 -1.100 -15.500 1.00 75.88 117 ILE A C 1
ATOM 970 O O . ILE A 1 117 ? 2.015 -1.135 -16.434 1.00 75.88 117 ILE A O 1
ATOM 974 N N . ILE A 1 118 ? 0.731 -2.212 -14.938 1.00 77.12 118 ILE A N 1
ATOM 975 C CA . ILE A 1 118 ? 1.120 -3.556 -15.390 1.00 77.12 118 ILE A CA 1
ATOM 976 C C . ILE A 1 118 ? 0.799 -3.755 -16.866 1.00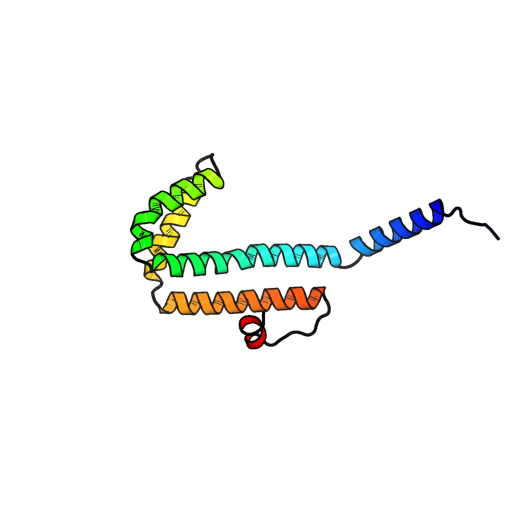 77.12 118 ILE A C 1
ATOM 978 O O . ILE A 1 118 ? 1.654 -4.226 -17.621 1.00 77.12 118 ILE A O 1
ATOM 982 N N . ASN A 1 119 ? -0.411 -3.384 -17.287 1.00 81.75 119 ASN A N 1
ATOM 983 C CA . ASN A 1 119 ? -0.825 -3.506 -18.679 1.00 81.75 119 ASN A CA 1
ATOM 984 C C . ASN A 1 119 ? 0.014 -2.608 -19.594 1.00 81.75 119 ASN A C 1
ATOM 986 O O . ASN A 1 119 ? 0.360 -3.025 -20.698 1.00 81.75 119 ASN A O 1
ATOM 990 N N . LYS A 1 120 ? 0.386 -1.406 -19.135 1.00 77.56 120 LYS A N 1
ATOM 991 C CA . LYS A 1 120 ? 1.279 -0.504 -19.870 1.00 77.56 120 LYS A CA 1
ATOM 992 C C . LYS A 1 120 ? 2.675 -1.112 -20.049 1.00 77.56 120 LYS A C 1
ATOM 994 O O . LYS A 1 120 ? 3.207 -1.049 -21.152 1.00 77.56 120 LYS A O 1
ATOM 999 N N . ILE A 1 121 ? 3.223 -1.755 -19.015 1.00 75.44 121 ILE A N 1
ATOM 1000 C CA . ILE A 1 121 ? 4.530 -2.435 -19.058 1.00 75.44 121 ILE A CA 1
ATOM 1001 C C . ILE A 1 121 ? 4.503 -3.627 -20.019 1.00 75.44 121 ILE A C 1
ATOM 1003 O O . ILE A 1 121 ? 5.364 -3.750 -20.885 1.00 75.44 121 ILE A O 1
ATOM 1007 N N . HIS A 1 122 ? 3.483 -4.479 -19.918 1.00 79.00 122 HIS A N 1
ATOM 1008 C CA . HIS A 1 122 ? 3.373 -5.694 -20.731 1.00 79.00 122 HIS A CA 1
ATOM 1009 C C . HIS A 1 122 ? 2.750 -5.455 -22.114 1.00 79.00 122 HIS A C 1
ATOM 1011 O O . HIS A 1 122 ? 2.519 -6.412 -22.852 1.00 79.00 122 HIS A O 1
ATOM 1017 N N . LYS A 1 123 ? 2.438 -4.197 -22.465 1.00 81.69 123 LYS A N 1
ATOM 1018 C CA . LYS A 1 123 ? 1.700 -3.820 -23.686 1.00 81.69 123 LYS A CA 1
ATOM 1019 C C . LYS A 1 123 ? 0.424 -4.662 -23.874 1.00 81.69 123 LYS A C 1
ATOM 1021 O O . LYS A 1 123 ? 0.049 -5.021 -24.990 1.00 81.69 123 LYS A O 1
ATOM 1026 N N . ALA A 1 124 ? -0.237 -4.995 -22.767 1.00 84.19 124 ALA A N 1
ATOM 1027 C CA . ALA A 1 124 ? -1.418 -5.845 -22.731 1.00 84.19 124 ALA A CA 1
ATOM 1028 C C . ALA A 1 124 ? -2.705 -5.014 -22.842 1.00 84.19 124 ALA A C 1
ATOM 1030 O O . ALA A 1 124 ? -2.756 -3.835 -22.484 1.00 84.19 124 ALA A O 1
ATOM 1031 N N . LYS A 1 125 ? -3.782 -5.634 -23.338 1.00 84.06 125 LYS A N 1
ATOM 1032 C CA . LYS A 1 125 ? -5.095 -4.980 -23.396 1.00 84.06 125 LYS A CA 1
ATOM 1033 C C . LYS A 1 125 ? -5.662 -4.828 -21.986 1.00 84.06 125 LYS A C 1
ATOM 1035 O O . LYS A 1 125 ? -5.795 -5.815 -21.265 1.00 84.06 125 LYS A O 1
ATOM 1040 N N . ARG A 1 126 ? -6.061 -3.601 -21.647 1.00 78.56 126 ARG A N 1
ATOM 1041 C CA . ARG A 1 126 ? -6.721 -3.276 -20.379 1.00 78.56 126 ARG A CA 1
ATOM 1042 C C . ARG A 1 126 ? -8.021 -4.064 -20.235 1.00 78.56 126 ARG A C 1
ATOM 1044 O O . ARG A 1 126 ? -8.816 -4.114 -21.178 1.00 78.56 126 ARG A O 1
ATOM 1051 N N . ARG A 1 127 ? -8.245 -4.667 -19.067 1.00 80.00 127 ARG A N 1
ATOM 1052 C CA . ARG A 1 127 ? -9.484 -5.383 -18.764 1.00 80.00 127 ARG A CA 1
ATOM 1053 C C . ARG A 1 127 ? -10.412 -4.469 -17.960 1.00 80.00 127 ARG A C 1
ATOM 1055 O O . ARG A 1 127 ? -9.962 -3.528 -17.313 1.00 80.00 127 ARG A O 1
ATOM 1062 N N . PRO A 1 128 ? -11.734 -4.671 -18.038 1.00 77.25 128 PRO A N 1
ATOM 1063 C CA . PRO A 1 128 ? -12.651 -3.936 -17.185 1.00 77.25 128 PRO A CA 1
ATOM 1064 C C . PRO A 1 128 ? -12.577 -4.461 -15.742 1.00 77.25 128 PRO A C 1
ATOM 1066 O O . PRO A 1 128 ? -12.486 -5.669 -15.524 1.00 77.25 128 PRO A O 1
ATOM 1069 N N . ILE A 1 129 ? -12.682 -3.548 -14.770 1.00 71.81 129 ILE A N 1
ATOM 1070 C CA . ILE A 1 129 ? -12.446 -3.784 -13.331 1.00 71.81 129 ILE A CA 1
ATOM 1071 C C . ILE A 1 129 ? -13.252 -4.976 -12.786 1.00 71.81 129 ILE A C 1
ATOM 1073 O O . ILE A 1 129 ? -12.729 -5.776 -12.019 1.00 71.81 129 ILE A O 1
ATOM 1077 N N . TYR A 1 130 ? -14.502 -5.163 -13.224 1.00 76.50 130 TYR A N 1
ATOM 1078 C CA . TYR A 1 130 ? -15.341 -6.278 -12.764 1.00 76.50 130 TYR A CA 1
ATOM 1079 C C . TYR A 1 130 ? -14.785 -7.663 -13.147 1.00 76.50 130 TYR A C 1
ATOM 1081 O O . TYR A 1 130 ? -14.989 -8.622 -12.412 1.00 76.50 130 TYR A O 1
ATOM 1089 N N . LYS A 1 131 ? -14.050 -7.787 -14.265 1.00 75.50 131 LYS A N 1
ATOM 1090 C CA . LYS A 1 131 ? -13.390 -9.050 -14.651 1.00 75.50 131 LYS A CA 1
ATOM 1091 C C . LYS A 1 131 ? -12.144 -9.333 -13.821 1.00 75.50 131 LYS A C 1
ATOM 1093 O O . LYS A 1 131 ? -11.702 -10.471 -13.785 1.00 75.50 131 LYS A O 1
ATOM 1098 N N . LEU A 1 132 ? -11.590 -8.308 -13.182 1.00 64.56 132 LEU A N 1
ATOM 1099 C CA . LEU A 1 132 ? -10.377 -8.395 -12.380 1.00 64.56 132 LEU A CA 1
ATOM 1100 C C . LEU A 1 132 ? -10.639 -9.032 -11.008 1.00 64.56 132 LEU A C 1
ATOM 1102 O O . LEU A 1 132 ? -9.785 -9.740 -10.497 1.00 64.56 132 LEU A O 1
ATOM 1106 N N . PHE A 1 133 ? -11.831 -8.808 -10.444 1.00 64.50 133 PHE A N 1
ATOM 1107 C CA . PHE A 1 133 ? -12.239 -9.365 -9.148 1.00 64.50 133 PHE A CA 1
ATOM 1108 C C . PHE A 1 133 ? -12.973 -10.712 -9.249 1.00 64.50 133 PHE A C 1
ATOM 1110 O O . PHE A 1 133 ? -13.019 -11.443 -8.269 1.00 64.50 133 PHE A O 1
ATOM 1117 N N . LEU A 1 134 ? -13.568 -11.034 -10.406 1.00 64.50 134 LEU A N 1
ATOM 1118 C CA . LEU A 1 134 ? -14.359 -12.261 -10.606 1.00 64.50 134 LEU A CA 1
ATOM 1119 C C . LEU A 1 134 ? -13.605 -13.391 -11.322 1.00 64.50 134 LEU A C 1
ATOM 1121 O O . LEU A 1 134 ? -14.067 -14.526 -11.287 1.00 64.50 134 LEU A O 1
ATOM 1125 N N . PHE A 1 135 ? -12.493 -13.094 -12.001 1.00 49.62 135 PHE A N 1
ATOM 1126 C CA . PHE A 1 135 ? -11.733 -14.080 -12.771 1.00 49.62 135 PHE A CA 1
ATOM 1127 C C . PHE A 1 135 ? -10.224 -13.937 -12.532 1.00 49.62 135 PHE A C 1
ATOM 1129 O O . PHE A 1 135 ? -9.483 -13.432 -13.381 1.00 49.62 135 PHE A O 1
ATOM 1136 N N . TYR A 1 136 ? -9.810 -14.431 -11.365 1.00 46.28 136 TYR A N 1
ATOM 1137 C CA . TYR A 1 136 ? -8.549 -15.125 -11.106 1.00 46.28 136 TYR A CA 1
ATOM 1138 C C . TYR A 1 136 ? -8.814 -16.199 -10.047 1.00 46.28 136 TYR A C 1
ATOM 1140 O O . TYR A 1 136 ? -9.512 -15.865 -9.063 1.00 46.28 136 TYR A O 1
#

Organism: NCBI:txid197482

Foldseek 3Di:
DDPDPPVVVVVVVVVVVVCVCVVPCVVVLVVVLVVLVVVLVVLVVLLVLLVLLPDPVCVVCVVVVLVVVCVVPPPPDPVVVVVVVVVSSVCSVVCPPVNSVVSVVVNLVSVLVSQVSVCVVVVHDRDDSVCVVVPD

pLDDT: mean 77.28, std 8.3, range [45.97, 89.5]

Sequence (136 aa):
MKKQSLVAQYYKSFIQLLDSFFNDDTTYYAASLSFFTIFSILPIIALLIAIISTMEVFQSYLDIFISNIFDILNPTHSQVFVTAFKDFISNSTKLGYIGIVYMFFVFIMFFKDYEYIINKIHKAKRRPIYKLFLFY